Protein AF-A0AA95KY08-F1 (afdb_monomer)

Structure (mmCIF, N/CA/C/O backbone):
data_AF-A0AA95KY08-F1
#
_entry.id   AF-A0AA95KY08-F1
#
loop_
_atom_site.group_PDB
_atom_site.id
_atom_site.type_symbol
_atom_site.label_atom_id
_atom_site.label_alt_id
_atom_site.label_comp_id
_atom_site.label_asym_id
_atom_site.label_entity_id
_atom_site.label_seq_id
_atom_site.pdbx_PDB_ins_code
_atom_site.Cartn_x
_atom_site.Cartn_y
_atom_site.Cartn_z
_atom_site.occupancy
_atom_site.B_iso_or_equiv
_atom_site.auth_seq_id
_atom_site.auth_comp_id
_atom_site.auth_asym_id
_atom_site.auth_atom_id
_atom_site.pdbx_PDB_model_num
ATOM 1 N N . MET A 1 1 ? -13.336 -11.722 17.763 1.00 61.75 1 MET A N 1
ATOM 2 C CA . MET A 1 1 ? -12.622 -12.052 16.504 1.00 61.75 1 MET A CA 1
ATOM 3 C C . MET A 1 1 ? -13.158 -11.300 15.278 1.00 61.75 1 MET A C 1
ATOM 5 O O . MET A 1 1 ? -12.366 -10.679 14.581 1.00 61.75 1 MET A O 1
ATOM 9 N N . VAL A 1 2 ? -14.479 -11.270 15.047 1.00 67.62 2 VAL A N 1
ATOM 10 C CA . VAL A 1 2 ? -15.114 -10.658 13.852 1.00 67.62 2 VAL A CA 1
ATOM 11 C C . VAL A 1 2 ? -14.765 -9.172 13.642 1.00 67.62 2 VAL A C 1
ATOM 13 O O . VAL A 1 2 ? -14.398 -8.775 12.541 1.00 67.62 2 VAL A O 1
ATOM 16 N N . LYS A 1 3 ? -14.785 -8.346 14.701 1.00 69.81 3 LYS A N 1
ATOM 17 C CA . LYS A 1 3 ? -14.447 -6.910 14.598 1.00 69.81 3 LYS A CA 1
ATOM 18 C C . LYS A 1 3 ? -12.988 -6.644 14.196 1.00 69.81 3 LYS A C 1
ATOM 20 O O . LYS A 1 3 ? -12.738 -5.705 13.453 1.00 69.81 3 LYS A O 1
ATOM 25 N N . ARG A 1 4 ? -12.039 -7.480 14.644 1.00 73.94 4 ARG A N 1
ATOM 26 C CA . ARG A 1 4 ? -10.619 -7.355 14.263 1.00 73.94 4 ARG A CA 1
ATOM 27 C C . ARG A 1 4 ? -10.421 -7.677 12.784 1.00 73.94 4 ARG A C 1
ATOM 29 O O . ARG A 1 4 ? -9.801 -6.889 12.086 1.00 73.94 4 ARG A O 1
ATOM 36 N N . LYS A 1 5 ? -11.042 -8.759 12.295 1.00 76.19 5 LYS A N 1
ATOM 37 C CA . LYS A 1 5 ? -11.042 -9.095 10.862 1.00 76.19 5 LYS A CA 1
ATOM 38 C C . LYS A 1 5 ? -11.563 -7.927 10.016 1.00 76.19 5 LYS A C 1
ATOM 40 O O . LYS A 1 5 ? -10.905 -7.525 9.070 1.00 76.19 5 LYS A O 1
ATOM 45 N N . ASN A 1 6 ? -12.681 -7.317 10.413 1.00 85.75 6 ASN A N 1
ATOM 46 C CA . ASN A 1 6 ? -13.252 -6.178 9.687 1.00 85.75 6 ASN A CA 1
ATOM 47 C C . ASN A 1 6 ? -12.301 -4.963 9.623 1.00 85.75 6 ASN A C 1
ATOM 49 O O . ASN A 1 6 ? -12.238 -4.276 8.611 1.00 85.75 6 ASN A O 1
ATOM 53 N N . ASN A 1 7 ? -11.538 -4.701 10.686 1.00 88.56 7 ASN A N 1
ATOM 54 C CA . ASN A 1 7 ? -10.583 -3.591 10.706 1.00 88.56 7 ASN A CA 1
ATOM 55 C C . ASN A 1 7 ? -9.353 -3.848 9.823 1.00 88.56 7 ASN A C 1
ATOM 57 O O . ASN A 1 7 ? -8.907 -2.919 9.155 1.00 88.56 7 ASN A O 1
ATOM 61 N N . PHE A 1 8 ? -8.865 -5.095 9.764 1.00 92.50 8 PHE A N 1
ATOM 62 C CA . PHE A 1 8 ? -7.826 -5.488 8.807 1.00 92.50 8 PHE A CA 1
ATOM 63 C C . PHE A 1 8 ? -8.295 -5.249 7.371 1.00 92.50 8 PHE A C 1
ATOM 65 O O . PHE A 1 8 ? -7.648 -4.517 6.636 1.00 92.50 8 PHE A O 1
ATOM 72 N N . TYR A 1 9 ? -9.458 -5.796 6.992 1.00 91.69 9 TYR A N 1
ATOM 73 C CA . TYR A 1 9 ? -9.966 -5.661 5.623 1.00 91.69 9 TYR A CA 1
ATOM 74 C C . TYR A 1 9 ? -10.161 -4.200 5.220 1.00 91.69 9 TYR A C 1
ATOM 76 O O . TYR A 1 9 ? -9.831 -3.828 4.102 1.00 91.69 9 TYR A O 1
ATOM 84 N N . LYS A 1 10 ? -10.646 -3.348 6.128 1.00 91.25 10 LYS A N 1
ATOM 85 C CA . LYS A 1 10 ? -10.771 -1.913 5.846 1.00 91.25 10 LYS A CA 1
ATOM 86 C C . LYS A 1 10 ? -9.427 -1.264 5.539 1.00 91.25 10 LYS A C 1
ATOM 88 O O . LYS A 1 10 ? -9.330 -0.571 4.535 1.00 91.25 10 LYS A O 1
ATOM 93 N N . GLY A 1 11 ? -8.424 -1.478 6.392 1.00 93.75 11 GLY A N 1
ATOM 94 C CA . GLY A 1 11 ? -7.081 -0.946 6.164 1.00 93.75 11 GLY A CA 1
ATOM 95 C C . GLY A 1 11 ? -6.482 -1.471 4.860 1.00 93.75 11 GLY A C 1
ATOM 96 O O . GLY A 1 11 ? -6.000 -0.685 4.052 1.00 93.75 11 GLY A O 1
ATOM 97 N N . PHE A 1 12 ? -6.637 -2.775 4.617 1.00 95.94 12 PHE A N 1
ATOM 98 C CA . PHE A 1 12 ? -6.191 -3.446 3.401 1.00 95.94 12 PHE A CA 1
ATOM 99 C C . PHE A 1 12 ? -6.778 -2.806 2.143 1.00 95.94 12 PHE A C 1
ATOM 101 O O . PHE A 1 12 ? -6.038 -2.376 1.266 1.00 95.94 12 PHE A O 1
ATOM 108 N N . PHE A 1 13 ? -8.106 -2.685 2.067 1.00 95.38 13 PHE A N 1
ATOM 109 C CA . PHE A 1 13 ? -8.763 -2.142 0.879 1.00 95.38 13 PHE A CA 1
ATOM 110 C C . PHE A 1 13 ? -8.458 -0.662 0.659 1.00 95.38 13 PHE A C 1
ATOM 112 O O . PHE A 1 13 ? -8.310 -0.244 -0.484 1.00 95.38 13 PHE A O 1
ATOM 119 N N . ILE A 1 14 ? -8.358 0.132 1.727 1.00 94.62 14 ILE A N 1
ATOM 120 C CA . ILE A 1 14 ? -8.027 1.556 1.600 1.00 94.62 14 ILE A CA 1
ATOM 121 C C . ILE A 1 14 ? -6.630 1.722 1.013 1.00 94.62 14 ILE A C 1
ATOM 123 O O . ILE A 1 14 ? -6.473 2.464 0.051 1.00 94.62 14 ILE A O 1
ATOM 127 N N . TYR A 1 15 ? -5.642 1.011 1.553 1.00 96.19 15 TYR A N 1
ATOM 128 C CA . TYR A 1 15 ? -4.267 1.116 1.074 1.00 96.19 15 TYR A CA 1
ATOM 129 C C . TYR A 1 15 ? -4.118 0.562 -0.341 1.00 96.19 15 TYR A C 1
ATOM 131 O O . TYR A 1 15 ? -3.488 1.212 -1.163 1.00 96.19 15 TYR A O 1
ATOM 139 N N . LEU A 1 16 ? -4.776 -0.560 -0.662 1.00 94.50 16 LEU A N 1
ATOM 140 C CA . LEU A 1 16 ? -4.784 -1.114 -2.018 1.00 94.50 16 LEU A CA 1
ATOM 141 C C . LEU A 1 16 ? -5.270 -0.086 -3.046 1.00 94.50 16 LEU A C 1
ATOM 143 O O . LEU A 1 16 ? -4.621 0.151 -4.059 1.00 94.50 16 LEU A O 1
ATOM 147 N N . VAL A 1 17 ? -6.430 0.526 -2.784 1.00 94.38 17 VAL A N 1
ATOM 148 C CA . VAL A 1 17 ? -7.043 1.476 -3.719 1.00 94.38 17 VAL A CA 1
ATOM 149 C C . VAL A 1 17 ?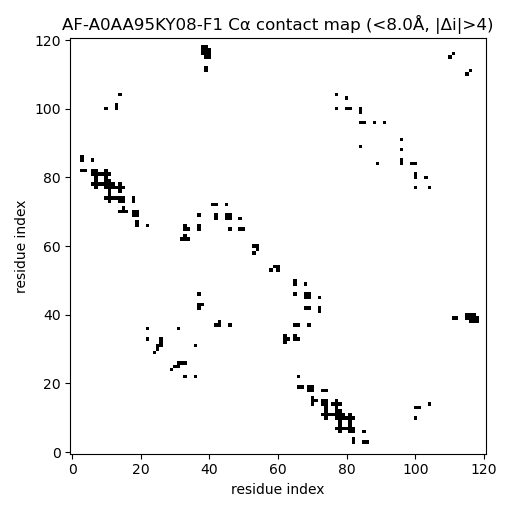 -6.208 2.748 -3.822 1.00 94.38 17 VAL A C 1
ATOM 151 O O . VAL A 1 17 ? -5.978 3.228 -4.928 1.00 94.38 17 VAL A O 1
ATOM 154 N N . LEU A 1 18 ? -5.738 3.289 -2.694 1.00 94.50 18 LEU A N 1
ATOM 155 C CA . LEU A 1 18 ? -4.931 4.508 -2.696 1.00 94.50 18 LEU A CA 1
ATOM 156 C C . LEU A 1 18 ? -3.576 4.303 -3.379 1.00 94.50 18 LEU A C 1
ATOM 158 O O . LEU A 1 18 ? -3.198 5.150 -4.181 1.00 94.50 18 LEU A O 1
ATOM 162 N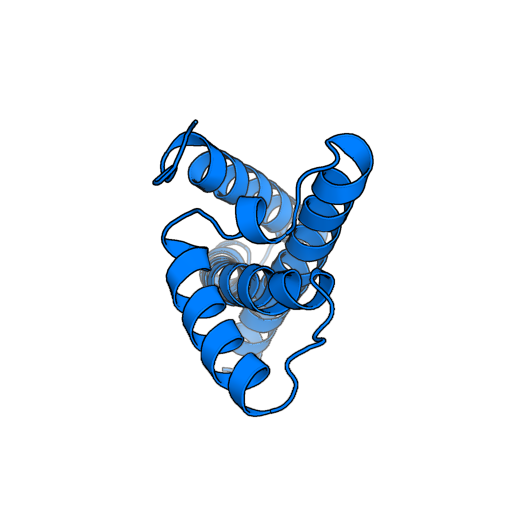 N . SER A 1 19 ? -2.897 3.181 -3.129 1.00 92.25 19 SER A N 1
ATOM 163 C CA . SER A 1 19 ? -1.620 2.845 -3.770 1.00 92.25 19 SER A CA 1
ATOM 164 C C . SER A 1 19 ? -1.773 2.694 -5.283 1.00 92.25 19 SER A C 1
ATOM 166 O O . SER A 1 19 ? -1.043 3.329 -6.044 1.00 92.25 19 SER A O 1
ATOM 168 N N . ILE A 1 20 ? -2.782 1.947 -5.752 1.00 90.81 20 ILE A N 1
ATOM 169 C CA . ILE A 1 20 ? -3.037 1.800 -7.194 1.00 90.81 20 ILE A CA 1
ATOM 170 C C . ILE A 1 20 ? -3.324 3.164 -7.832 1.00 90.81 20 ILE A C 1
ATOM 172 O O . ILE A 1 20 ? -2.759 3.486 -8.875 1.00 90.81 20 ILE A O 1
ATOM 176 N N . LEU A 1 21 ? -4.177 3.987 -7.213 1.00 91.94 21 LEU A N 1
ATOM 177 C CA . LEU A 1 21 ? -4.510 5.312 -7.744 1.00 91.94 21 LEU A CA 1
ATOM 178 C C . LEU A 1 21 ? -3.301 6.253 -7.763 1.00 91.94 21 LEU A C 1
ATOM 180 O O . LEU A 1 21 ? -3.111 6.965 -8.747 1.00 91.94 21 LEU A O 1
ATOM 184 N N . LEU A 1 22 ? -2.489 6.257 -6.704 1.00 90.19 22 LEU A N 1
ATOM 185 C CA . LEU A 1 22 ? -1.297 7.096 -6.604 1.00 90.19 22 LEU A CA 1
ATOM 186 C C . LEU A 1 22 ? -0.253 6.702 -7.652 1.00 90.19 22 LEU A C 1
ATOM 188 O O . LEU A 1 22 ? 0.260 7.565 -8.363 1.00 90.19 22 LEU A O 1
ATOM 192 N N . ASN A 1 23 ? 0.008 5.405 -7.806 1.00 87.56 23 ASN A N 1
ATOM 193 C CA . ASN A 1 23 ? 0.966 4.915 -8.789 1.00 87.56 23 ASN A CA 1
ATOM 194 C C . ASN A 1 23 ? 0.485 5.150 -10.228 1.00 87.56 23 ASN A C 1
ATOM 196 O O . ASN A 1 23 ? 1.263 5.615 -11.060 1.00 87.56 23 ASN A O 1
ATOM 200 N N . LEU A 1 24 ? -0.808 4.952 -10.519 1.00 88.75 24 LEU A N 1
ATOM 201 C CA . LEU A 1 24 ? -1.392 5.337 -11.812 1.00 88.75 24 LEU A CA 1
ATOM 202 C C . LEU A 1 24 ? -1.247 6.840 -12.077 1.00 88.75 24 LEU A C 1
ATOM 204 O O . LEU A 1 24 ? -0.919 7.246 -13.193 1.00 88.75 24 LEU A O 1
ATOM 208 N N . LEU A 1 25 ? -1.460 7.671 -11.053 1.00 89.25 25 LEU A N 1
ATOM 209 C CA . LEU A 1 25 ? -1.282 9.115 -11.156 1.00 89.25 25 LEU A CA 1
ATOM 210 C C . LEU A 1 25 ? 0.179 9.475 -11.458 1.00 89.25 25 LEU A C 1
ATOM 212 O O . LEU A 1 25 ? 0.419 10.330 -12.308 1.00 89.25 25 LEU A O 1
ATOM 216 N N . PHE A 1 26 ? 1.156 8.819 -10.825 1.00 84.62 26 PHE A N 1
ATOM 217 C CA . PHE A 1 26 ? 2.575 9.027 -11.124 1.00 84.62 26 PHE A CA 1
ATOM 218 C C . PHE A 1 26 ? 2.960 8.564 -12.527 1.00 84.62 26 PHE A C 1
ATOM 220 O O . PHE A 1 26 ? 3.672 9.294 -13.218 1.00 84.62 26 PHE A O 1
ATOM 227 N N . MET A 1 27 ? 2.461 7.417 -12.989 1.00 85.50 27 MET A N 1
ATOM 228 C CA . MET A 1 27 ? 2.666 6.986 -14.375 1.00 85.50 27 MET A CA 1
ATOM 229 C C . MET A 1 27 ? 2.105 8.015 -15.363 1.00 85.50 27 MET A C 1
ATOM 231 O O . MET A 1 27 ? 2.766 8.356 -16.341 1.00 85.50 27 MET A O 1
ATOM 235 N N . PHE A 1 28 ? 0.918 8.564 -15.089 1.00 87.19 28 PHE A N 1
ATOM 236 C CA . PHE A 1 28 ? 0.270 9.533 -15.971 1.00 87.19 28 PHE A CA 1
ATOM 237 C C . PHE A 1 28 ? 0.941 10.916 -15.951 1.00 87.19 28 PHE A C 1
ATOM 239 O O . PHE A 1 28 ? 1.256 11.467 -17.005 1.00 87.19 28 PHE A O 1
ATOM 246 N N . LEU A 1 29 ? 1.174 11.485 -14.764 1.00 86.88 29 LEU A N 1
ATOM 247 C CA . LEU A 1 29 ? 1.698 12.847 -14.611 1.00 86.88 29 LEU A CA 1
ATOM 248 C C . LEU A 1 29 ? 3.207 12.934 -14.841 1.00 86.88 29 LEU A C 1
ATOM 250 O O . LEU A 1 29 ? 3.680 13.907 -15.424 1.00 86.88 29 LEU A O 1
ATOM 254 N N . LEU A 1 30 ? 3.964 11.940 -14.370 1.00 81.19 30 LEU A N 1
ATOM 255 C CA . LEU A 1 30 ? 5.429 11.957 -14.403 1.00 81.19 30 LEU A CA 1
ATOM 256 C C . LEU A 1 30 ? 6.004 11.102 -15.535 1.00 81.19 30 LEU A C 1
ATOM 258 O O . LEU A 1 30 ? 7.223 11.045 -15.675 1.00 81.19 30 LEU A O 1
ATOM 262 N N . LYS A 1 31 ? 5.153 10.435 -16.331 1.00 80.19 31 LYS A N 1
ATOM 263 C CA . LYS A 1 31 ? 5.557 9.496 -17.394 1.00 80.19 31 LYS A CA 1
ATOM 264 C C . LYS A 1 31 ? 6.552 8.433 -16.906 1.00 80.19 31 LYS A C 1
ATOM 266 O O . LYS A 1 31 ? 7.382 7.959 -17.679 1.00 80.19 31 LYS A O 1
ATOM 271 N N . LYS A 1 32 ? 6.488 8.075 -15.619 1.00 75.50 32 LYS A N 1
ATOM 272 C CA . LYS A 1 32 ? 7.322 7.018 -15.040 1.00 75.50 32 LYS A CA 1
ATOM 273 C C . LYS A 1 32 ? 6.834 5.654 -15.526 1.00 75.50 32 LYS A C 1
ATOM 275 O O . LYS A 1 32 ? 5.630 5.407 -15.562 1.00 75.50 32 LYS A O 1
ATOM 280 N N . GLN A 1 33 ? 7.770 4.773 -15.866 1.00 79.06 33 GLN A N 1
ATOM 281 C CA . GLN A 1 33 ? 7.478 3.358 -16.096 1.00 79.06 33 GLN A CA 1
ATOM 282 C C . GLN A 1 33 ? 7.152 2.669 -14.765 1.00 79.06 33 GLN A C 1
ATOM 284 O O . GLN A 1 33 ? 7.674 3.064 -13.720 1.00 79.06 33 GLN A O 1
ATOM 289 N N . ALA A 1 34 ? 6.299 1.642 -14.800 1.00 74.00 34 ALA A N 1
ATOM 290 C CA . ALA A 1 34 ? 5.879 0.920 -13.597 1.00 74.00 34 ALA A CA 1
ATOM 291 C C . ALA A 1 34 ? 7.057 0.232 -12.883 1.00 74.00 34 ALA A C 1
ATOM 293 O O . ALA A 1 34 ? 7.090 0.174 -11.659 1.00 74.00 34 ALA A O 1
ATOM 294 N N . GLU A 1 35 ? 8.072 -0.195 -13.635 1.00 69.75 35 GLU A N 1
ATOM 295 C CA . GLU A 1 35 ? 9.312 -0.769 -13.099 1.00 69.75 35 GLU A CA 1
ATOM 296 C C . GLU A 1 35 ? 10.068 0.204 -12.183 1.00 69.75 35 GLU A C 1
ATOM 298 O O . GLU A 1 35 ? 10.583 -0.192 -11.141 1.00 69.75 35 GLU A O 1
ATOM 303 N N . HIS A 1 36 ? 10.076 1.498 -12.518 1.00 73.81 36 HIS A N 1
ATOM 304 C CA . HIS A 1 36 ? 10.684 2.533 -11.676 1.00 73.81 36 HIS A CA 1
ATOM 305 C C . HIS A 1 36 ? 9.868 2.850 -10.425 1.00 73.81 36 HIS A C 1
ATOM 307 O O . HIS A 1 36 ? 10.383 3.480 -9.511 1.00 73.81 36 HIS A O 1
ATOM 313 N N . LEU A 1 37 ? 8.585 2.490 -10.398 1.00 74.94 37 LEU A N 1
ATOM 314 C CA . LEU A 1 37 ? 7.759 2.601 -9.196 1.00 74.94 37 LEU A CA 1
ATOM 315 C C . LEU A 1 37 ? 7.953 1.383 -8.287 1.00 74.94 37 LEU A C 1
ATOM 317 O O . LEU A 1 37 ? 7.779 1.488 -7.084 1.00 74.94 37 LEU A O 1
ATOM 321 N N . ALA A 1 38 ? 8.372 0.248 -8.849 1.00 71.69 38 ALA A N 1
ATOM 322 C CA . ALA A 1 38 ? 8.691 -0.968 -8.111 1.00 71.69 38 ALA A CA 1
ATOM 323 C C . ALA A 1 38 ? 10.154 -1.038 -7.629 1.00 71.69 38 ALA A C 1
ATOM 325 O O . ALA A 1 38 ? 10.582 -2.088 -7.149 1.00 71.69 38 ALA A O 1
ATOM 326 N N . SER A 1 39 ? 10.946 0.025 -7.807 1.00 67.06 39 SER A N 1
ATOM 327 C CA . SER A 1 39 ? 12.400 -0.008 -7.592 1.00 67.06 39 SER A CA 1
ATOM 328 C C . SER A 1 39 ? 12.821 -0.094 -6.125 1.00 67.06 39 SER A C 1
ATOM 330 O O . SER A 1 39 ? 13.970 -0.439 -5.839 1.00 67.06 39 SER A O 1
ATOM 332 N N . ASP A 1 40 ? 11.919 0.224 -5.203 1.00 72.44 40 ASP A N 1
ATOM 333 C CA . ASP A 1 40 ? 12.213 0.284 -3.774 1.00 72.44 40 ASP A CA 1
ATOM 334 C C . ASP A 1 40 ? 12.115 -1.116 -3.149 1.00 72.44 40 ASP A C 1
ATOM 336 O O . ASP A 1 40 ? 11.330 -1.955 -3.591 1.00 72.44 40 ASP A O 1
ATOM 340 N N . LEU A 1 41 ? 12.933 -1.411 -2.125 1.00 66.75 41 LEU A N 1
ATOM 341 C CA . LEU A 1 41 ? 13.113 -2.776 -1.579 1.00 66.75 41 LEU A CA 1
ATOM 342 C C . LEU A 1 41 ? 11.802 -3.501 -1.263 1.00 66.75 41 LEU A C 1
ATOM 344 O O . LEU A 1 41 ? 11.704 -4.715 -1.466 1.00 66.75 41 LEU A O 1
ATOM 348 N N . LEU A 1 42 ? 10.832 -2.760 -0.719 1.00 77.00 42 LEU A N 1
ATOM 349 C CA . LEU A 1 42 ? 9.553 -3.304 -0.276 1.00 77.00 42 LEU A CA 1
ATOM 350 C C . LEU A 1 42 ? 8.750 -3.877 -1.442 1.00 77.00 42 LEU A C 1
ATOM 352 O O . LEU A 1 42 ? 8.138 -4.933 -1.294 1.00 77.00 42 LEU A O 1
ATOM 356 N N . HIS A 1 43 ? 8.802 -3.231 -2.604 1.00 81.12 43 HIS A N 1
ATOM 357 C CA . HIS A 1 43 ? 8.074 -3.655 -3.794 1.00 81.12 43 HIS A CA 1
ATOM 358 C C . HIS A 1 43 ? 8.932 -4.461 -4.758 1.00 81.12 43 HIS A C 1
ATOM 360 O O . HIS A 1 43 ? 8.398 -5.321 -5.456 1.00 81.12 43 HIS A O 1
ATOM 366 N N . LEU A 1 44 ? 10.248 -4.250 -4.767 1.00 74.50 44 LEU A N 1
ATOM 367 C CA . LEU A 1 44 ? 11.183 -4.877 -5.695 1.00 74.50 44 LEU A CA 1
ATOM 368 C C . LEU A 1 44 ? 11.162 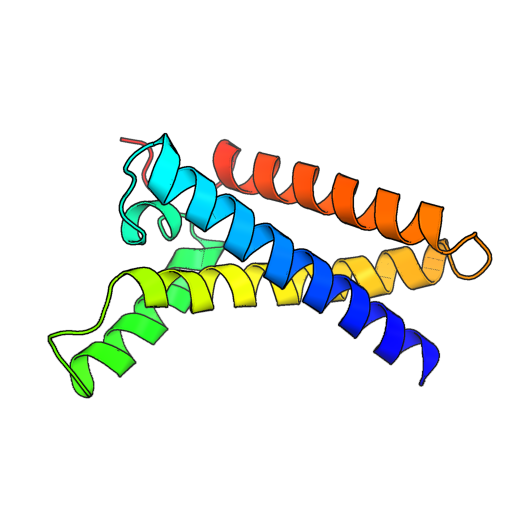-6.399 -5.583 1.00 74.50 44 LEU A C 1
ATOM 370 O O . LEU A 1 44 ? 11.100 -7.097 -6.594 1.00 74.50 44 LEU A O 1
ATOM 374 N N . ILE A 1 45 ? 11.193 -6.939 -4.362 1.00 79.44 45 ILE A N 1
ATOM 375 C CA . ILE A 1 45 ? 11.200 -8.394 -4.157 1.00 79.44 45 ILE A CA 1
ATOM 376 C C . ILE A 1 45 ? 9.866 -9.014 -4.617 1.00 79.44 45 ILE A C 1
ATOM 378 O O . ILE A 1 45 ? 9.898 -9.910 -5.462 1.00 79.44 45 ILE A O 1
ATOM 382 N N . PRO A 1 46 ? 8.687 -8.545 -4.157 1.00 81.44 46 PRO A N 1
ATOM 383 C CA . PRO A 1 46 ? 7.409 -9.042 -4.670 1.00 81.44 46 PRO A CA 1
ATOM 384 C C . PRO A 1 46 ? 7.260 -8.893 -6.188 1.00 81.44 46 PRO A C 1
ATOM 386 O O . PRO A 1 46 ? 6.779 -9.811 -6.851 1.00 81.44 46 PRO A O 1
ATOM 389 N N . THR A 1 47 ? 7.694 -7.760 -6.744 1.00 83.31 47 THR A N 1
ATOM 390 C CA . THR A 1 47 ? 7.562 -7.451 -8.174 1.00 83.31 47 THR A CA 1
ATOM 391 C C . THR A 1 47 ? 8.487 -8.314 -9.021 1.00 83.31 47 THR A C 1
ATOM 393 O O . THR A 1 47 ? 8.041 -8.861 -10.022 1.00 83.31 47 THR A O 1
ATOM 396 N N . SER A 1 48 ? 9.741 -8.511 -8.613 1.00 80.06 48 SER A N 1
ATOM 397 C CA . SER A 1 48 ? 10.690 -9.367 -9.339 1.00 80.06 48 SER A CA 1
ATOM 398 C C . SER A 1 48 ? 10.254 -10.833 -9.362 1.00 80.06 48 SER A C 1
ATOM 400 O O . SER A 1 48 ? 10.310 -11.468 -10.413 1.00 80.06 48 SER A O 1
ATOM 402 N N . ILE A 1 49 ? 9.748 -11.361 -8.240 1.00 83.56 49 ILE A N 1
ATOM 403 C CA . ILE A 1 49 ? 9.190 -12.722 -8.185 1.00 83.56 49 ILE A CA 1
ATOM 404 C C . ILE A 1 49 ? 7.970 -12.832 -9.104 1.00 83.56 49 ILE A C 1
ATOM 406 O O . ILE A 1 49 ? 7.852 -13.796 -9.861 1.00 83.56 49 ILE A O 1
ATOM 410 N N . PHE A 1 50 ? 7.070 -11.845 -9.058 1.00 84.00 50 PHE A N 1
ATOM 411 C CA . PHE A 1 50 ? 5.901 -11.808 -9.931 1.00 84.00 50 PHE A CA 1
ATOM 412 C C . PHE A 1 50 ? 6.305 -11.757 -11.409 1.00 84.00 50 PHE A C 1
ATOM 414 O O . PHE A 1 50 ? 5.770 -12.527 -12.203 1.00 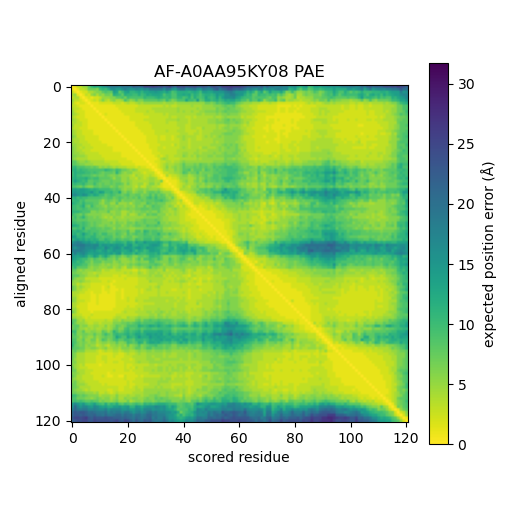84.00 50 PHE A O 1
ATOM 421 N N . ASN A 1 51 ? 7.297 -10.933 -11.758 1.00 80.94 51 ASN A N 1
ATOM 422 C CA . ASN A 1 51 ? 7.804 -10.819 -13.120 1.00 80.94 51 ASN A CA 1
ATOM 423 C C . ASN A 1 51 ? 8.346 -12.152 -13.639 1.00 80.94 51 ASN A C 1
ATOM 425 O O . ASN A 1 51 ? 7.927 -12.621 -14.689 1.00 80.94 51 ASN A O 1
ATOM 429 N N . ALA A 1 52 ? 9.212 -12.813 -12.865 1.00 81.94 52 ALA A N 1
ATOM 430 C CA . ALA A 1 52 ? 9.819 -14.080 -13.267 1.00 81.94 52 ALA A CA 1
ATOM 431 C C . ALA A 1 52 ? 8.773 -15.180 -13.527 1.00 81.94 52 ALA A C 1
ATOM 433 O O . ALA A 1 52 ? 8.917 -15.979 -14.452 1.00 81.94 52 ALA A O 1
ATOM 434 N N . ILE A 1 53 ? 7.698 -15.219 -12.729 1.00 83.56 53 ILE A N 1
ATOM 435 C CA . ILE A 1 53 ? 6.582 -16.154 -12.939 1.00 83.56 53 ILE A CA 1
ATOM 436 C C . ILE A 1 53 ? 5.834 -15.814 -14.229 1.00 83.56 53 ILE A C 1
ATOM 438 O O . ILE A 1 53 ? 5.465 -16.701 -14.993 1.00 83.56 53 ILE A O 1
ATOM 442 N N . VAL A 1 54 ? 5.586 -14.530 -14.457 1.00 79.31 54 VAL A N 1
ATOM 443 C CA . VAL A 1 54 ? 4.798 -14.042 -15.582 1.00 79.31 54 VAL A CA 1
ATOM 444 C C . VAL A 1 54 ? 5.539 -14.191 -16.908 1.00 79.31 54 VAL A C 1
ATOM 446 O O . VAL A 1 54 ? 4.944 -14.685 -17.862 1.00 79.31 54 VAL A O 1
ATOM 449 N N . GLU A 1 55 ? 6.820 -13.831 -16.973 1.00 79.44 55 GLU A N 1
ATOM 450 C CA . GLU A 1 55 ? 7.659 -13.991 -18.168 1.00 79.44 55 GLU A CA 1
ATOM 451 C C . GLU A 1 55 ? 7.737 -15.457 -18.610 1.00 79.44 55 GLU A C 1
ATOM 453 O O . GLU A 1 55 ? 7.717 -15.747 -19.806 1.00 79.44 55 GLU A O 1
ATOM 458 N N . ALA A 1 56 ? 7.738 -16.395 -17.655 1.00 81.88 56 ALA A N 1
ATOM 459 C CA . ALA A 1 56 ? 7.691 -17.827 -17.943 1.00 81.88 56 ALA A CA 1
ATOM 460 C C . ALA A 1 56 ? 6.367 -18.277 -18.595 1.00 81.88 56 ALA A C 1
ATOM 462 O O . ALA A 1 56 ? 6.321 -19.334 -19.224 1.00 81.88 56 ALA A O 1
ATOM 463 N N . I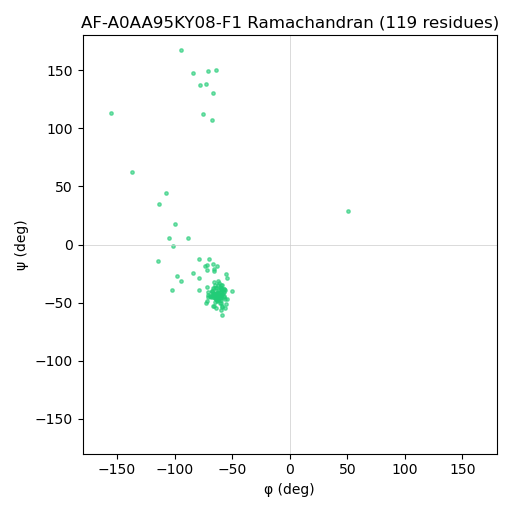LE A 1 57 ? 5.292 -17.495 -18.445 1.00 81.75 57 ILE A N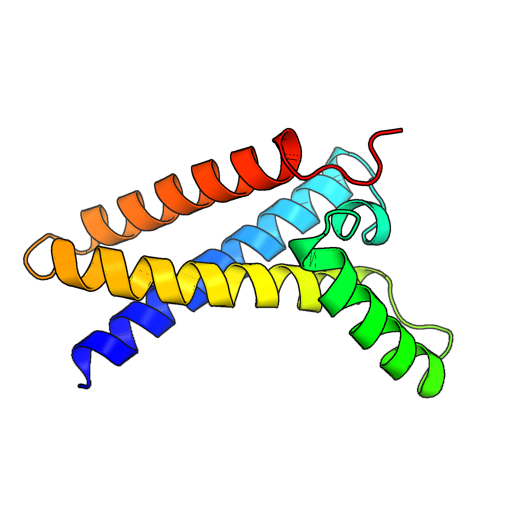 1
ATOM 464 C CA . ILE A 1 57 ? 3.951 -17.799 -18.961 1.00 81.75 57 ILE A CA 1
ATOM 465 C C . ILE A 1 57 ? 3.647 -16.995 -20.238 1.00 81.75 57 ILE A C 1
ATOM 467 O O . ILE A 1 57 ? 3.029 -17.530 -21.157 1.00 81.75 57 ILE A O 1
ATOM 471 N N . SER A 1 58 ? 4.054 -15.723 -20.313 1.00 75.94 58 SER A N 1
ATOM 472 C CA . SER A 1 58 ? 3.806 -14.837 -21.457 1.00 75.94 58 SER A CA 1
ATOM 473 C C . SER A 1 58 ? 4.853 -13.711 -21.556 1.00 75.94 58 SER A C 1
ATOM 475 O O . SER A 1 58 ? 4.831 -12.793 -20.737 1.00 75.94 58 SER A O 1
ATOM 477 N N . PRO A 1 59 ? 5.710 -13.699 -22.597 1.00 69.75 59 PRO A N 1
ATOM 478 C CA . PRO A 1 59 ? 6.757 -12.683 -22.776 1.00 69.75 59 PRO A CA 1
ATOM 479 C C . PRO A 1 59 ? 6.257 -11.274 -23.143 1.00 69.75 59 PRO A C 1
ATOM 481 O O . PRO A 1 59 ? 7.036 -10.331 -23.128 1.00 69.75 59 PRO A O 1
ATOM 484 N N . MET A 1 60 ? 4.983 -11.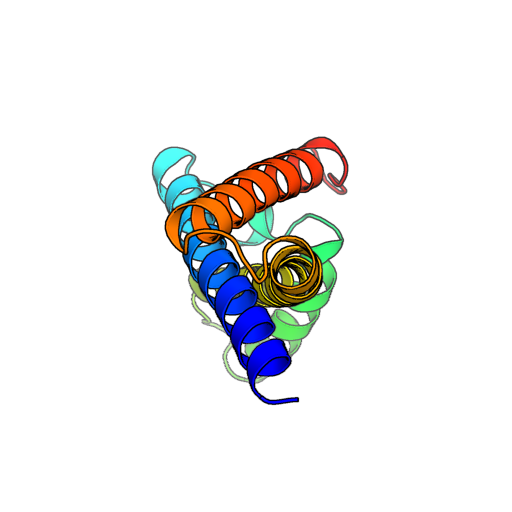112 -23.524 1.00 70.12 60 MET A N 1
ATOM 485 C CA . MET A 1 60 ? 4.389 -9.816 -23.912 1.00 70.12 60 MET A CA 1
ATOM 486 C C . MET A 1 60 ? 3.430 -9.297 -22.836 1.00 70.12 60 MET A C 1
ATOM 488 O O . MET A 1 60 ? 2.295 -8.910 -23.126 1.00 70.12 60 MET A O 1
ATOM 492 N N . PHE A 1 61 ? 3.837 -9.374 -21.572 1.00 69.88 61 PHE A N 1
ATOM 493 C CA . PHE A 1 61 ? 2.962 -9.000 -20.472 1.00 69.88 61 PHE A CA 1
ATOM 494 C C . PHE A 1 61 ? 2.869 -7.472 -20.301 1.00 69.88 61 PHE A C 1
ATOM 496 O O . PHE A 1 61 ? 3.887 -6.795 -20.391 1.00 69.88 61 PHE A O 1
ATOM 503 N N . PRO A 1 62 ? 1.673 -6.903 -20.056 1.00 76.75 62 PRO A N 1
ATOM 504 C CA . PRO A 1 62 ? 1.517 -5.459 -19.875 1.00 76.75 62 PRO A CA 1
ATOM 505 C C . PRO A 1 62 ? 2.195 -4.915 -18.605 1.00 76.75 62 PRO A C 1
ATOM 507 O O . PRO A 1 62 ? 1.870 -5.360 -17.503 1.00 76.75 62 PRO A O 1
ATOM 510 N N . ASP A 1 63 ? 2.989 -3.847 -18.739 1.00 68.38 63 ASP A N 1
ATOM 511 C CA . ASP A 1 63 ? 3.686 -3.170 -17.625 1.00 68.38 63 ASP A CA 1
ATOM 512 C C . ASP A 1 63 ? 2.760 -2.736 -16.479 1.00 68.38 63 ASP A C 1
ATOM 514 O O . ASP A 1 63 ? 3.147 -2.677 -15.314 1.00 68.38 63 ASP A O 1
ATOM 518 N N . ILE A 1 64 ? 1.495 -2.438 -16.778 1.00 71.19 64 ILE A N 1
ATOM 519 C CA . ILE A 1 64 ? 0.526 -1.992 -15.769 1.00 71.19 64 ILE A CA 1
ATOM 520 C C . ILE A 1 64 ? 0.259 -3.054 -14.693 1.00 71.19 64 ILE A C 1
ATOM 522 O O . ILE A 1 64 ? -0.228 -2.739 -13.609 1.00 71.19 64 ILE A O 1
ATOM 526 N N . LEU A 1 65 ? 0.585 -4.317 -14.971 1.00 77.94 65 LEU A N 1
ATOM 527 C CA . LEU A 1 65 ? 0.406 -5.416 -14.031 1.00 77.94 65 LEU A CA 1
ATOM 528 C C . LEU A 1 65 ? 1.516 -5.468 -12.971 1.00 77.94 65 LEU A C 1
ATOM 530 O O . LEU A 1 65 ? 1.302 -6.096 -11.937 1.00 77.94 65 LEU A O 1
ATOM 534 N N . PHE A 1 66 ? 2.615 -4.719 -13.135 1.00 75.69 66 PHE A N 1
ATOM 535 C CA . PHE A 1 66 ? 3.590 -4.465 -12.064 1.00 75.69 66 PHE A CA 1
ATOM 536 C C . PHE A 1 66 ? 3.014 -3.619 -10.919 1.00 75.69 66 PHE A C 1
ATOM 538 O O . PHE A 1 66 ? 3.537 -3.645 -9.809 1.00 75.69 66 PHE A O 1
ATOM 545 N N . LEU A 1 67 ? 1.882 -2.939 -11.131 1.00 81.75 67 LEU A N 1
ATOM 546 C CA . LEU A 1 67 ? 1.176 -2.225 -10.062 1.00 81.75 67 LEU A CA 1
ATOM 547 C C . LEU A 1 67 ? 0.484 -3.163 -9.067 1.00 81.75 67 LEU A C 1
ATOM 549 O O . LEU A 1 67 ? 0.204 -2.765 -7.937 1.00 81.75 67 LEU A O 1
ATOM 553 N N . LEU A 1 68 ? 0.193 -4.404 -9.468 1.00 84.12 68 LEU A N 1
ATOM 554 C CA . LEU A 1 68 ? -0.448 -5.386 -8.596 1.00 84.12 68 LEU A CA 1
ATOM 555 C C . LEU A 1 68 ? 0.442 -5.789 -7.411 1.00 84.12 68 LEU A C 1
ATOM 557 O O . LEU A 1 68 ? -0.035 -5.683 -6.281 1.00 84.12 68 LEU A O 1
ATOM 561 N N . PRO A 1 69 ? 1.701 -6.231 -7.600 1.00 85.50 69 PRO A N 1
ATOM 562 C CA . PRO A 1 69 ? 2.576 -6.560 -6.477 1.00 85.50 69 PRO A CA 1
ATOM 563 C C . PRO A 1 69 ? 2.875 -5.350 -5.577 1.00 85.50 69 PRO A C 1
ATOM 565 O O . PRO A 1 69 ? 2.912 -5.525 -4.357 1.00 85.50 69 PRO A O 1
ATOM 568 N N . ILE A 1 70 ? 2.996 -4.136 -6.137 1.00 86.94 70 ILE A N 1
ATOM 569 C CA . ILE A 1 70 ? 3.109 -2.887 -5.359 1.00 86.94 70 ILE A CA 1
ATOM 570 C C . ILE A 1 70 ? 1.874 -2.719 -4.463 1.00 86.94 70 ILE A C 1
ATOM 572 O O . ILE A 1 70 ? 1.965 -2.786 -3.236 1.00 86.94 70 ILE A O 1
ATOM 576 N N . GLY A 1 71 ? 0.689 -2.632 -5.077 1.00 88.81 71 GLY A N 1
ATOM 577 C CA . GLY A 1 71 ? -0.562 -2.399 -4.359 1.00 88.81 71 GLY A CA 1
ATOM 578 C C . GLY A 1 71 ? -0.883 -3.483 -3.328 1.00 88.81 71 GLY A C 1
ATOM 579 O O . GLY A 1 71 ? -1.425 -3.177 -2.269 1.00 88.81 71 GLY A O 1
ATOM 580 N N . LEU A 1 72 ? -0.534 -4.748 -3.591 1.00 90.62 72 LEU A N 1
ATOM 581 C CA . LEU A 1 72 ? -0.711 -5.844 -2.632 1.00 90.62 72 LEU A CA 1
ATOM 582 C C . LEU A 1 72 ? 0.200 -5.707 -1.411 1.00 90.62 72 LEU A C 1
ATOM 584 O O . LEU A 1 72 ? -0.244 -5.977 -0.293 1.00 90.62 72 LEU A O 1
ATOM 588 N N . THR A 1 73 ? 1.447 -5.286 -1.611 1.00 90.94 73 THR A N 1
ATOM 589 C CA . THR A 1 73 ? 2.396 -5.056 -0.516 1.00 90.94 73 THR A CA 1
ATOM 590 C C . THR A 1 73 ? 1.881 -3.942 0.396 1.00 90.94 73 THR A C 1
ATOM 592 O O . THR A 1 73 ? 1.740 -4.147 1.607 1.00 90.94 73 THR A O 1
ATOM 595 N N . ASP A 1 74 ? 1.455 -2.822 -0.189 1.00 91.38 74 ASP A N 1
ATOM 596 C CA . ASP A 1 74 ? 0.909 -1.685 0.559 1.00 91.38 74 ASP A CA 1
ATOM 597 C C . ASP A 1 74 ? -0.405 -2.047 1.250 1.00 91.38 74 ASP A C 1
ATOM 599 O O . ASP A 1 74 ? -0.648 -1.661 2.395 1.00 91.38 74 ASP A O 1
ATOM 603 N N . ALA A 1 75 ? -1.250 -2.852 0.602 1.00 93.56 75 ALA A N 1
ATOM 604 C CA . ALA A 1 75 ? -2.490 -3.345 1.184 1.00 93.56 75 ALA A CA 1
ATOM 605 C C . ALA A 1 75 ? -2.244 -4.212 2.424 1.00 93.56 75 ALA A C 1
ATOM 607 O O . ALA A 1 75 ? -2.960 -4.089 3.420 1.00 93.56 75 ALA A O 1
ATOM 608 N N . ILE A 1 76 ? -1.226 -5.077 2.415 1.00 94.12 76 ILE A N 1
ATOM 609 C CA . ILE A 1 76 ? -0.876 -5.891 3.588 1.00 94.12 76 ILE A CA 1
ATOM 610 C C . ILE A 1 76 ? -0.458 -4.983 4.753 1.00 94.12 76 ILE A C 1
ATOM 612 O O . ILE A 1 76 ? -0.975 -5.138 5.865 1.00 94.12 76 ILE A O 1
ATOM 616 N N . ILE A 1 77 ? 0.403 -3.995 4.492 1.00 93.75 77 ILE A N 1
ATOM 617 C CA . ILE A 1 77 ? 0.837 -2.999 5.484 1.00 93.75 77 ILE A CA 1
ATOM 618 C C . ILE A 1 77 ? -0.371 -2.216 6.016 1.00 93.75 77 ILE A C 1
ATOM 620 O O . ILE A 1 77 ? -0.581 -2.124 7.230 1.00 93.75 77 ILE A O 1
ATOM 624 N N . GLY A 1 78 ? -1.234 -1.742 5.120 1.00 94.44 78 GLY A N 1
ATOM 625 C CA . GLY A 1 78 ? -2.486 -1.072 5.447 1.00 94.44 78 GLY A CA 1
ATOM 626 C C . GLY A 1 78 ? -3.419 -1.916 6.301 1.00 94.44 78 GLY A C 1
ATOM 627 O O . GLY A 1 78 ? -4.040 -1.408 7.234 1.00 94.44 78 GLY A O 1
ATOM 628 N N . GLY A 1 79 ? -3.493 -3.221 6.045 1.00 94.56 79 GLY A N 1
ATOM 629 C CA . GLY A 1 79 ? -4.250 -4.162 6.861 1.00 94.56 79 GLY A CA 1
ATOM 630 C C . GLY A 1 79 ? -3.739 -4.226 8.301 1.00 94.56 79 GLY A C 1
ATOM 631 O O . GLY A 1 79 ? -4.536 -4.177 9.246 1.00 94.56 79 GLY A O 1
ATOM 632 N N . PHE A 1 80 ? -2.417 -4.264 8.496 1.00 94.75 80 PHE A N 1
ATOM 633 C CA . PHE A 1 80 ? -1.810 -4.221 9.829 1.00 94.75 80 PHE A CA 1
ATOM 634 C C . PHE A 1 80 ? -2.041 -2.881 10.532 1.00 94.75 80 PHE A C 1
ATOM 636 O O . PHE A 1 80 ? -2.440 -2.866 11.700 1.00 94.75 80 PHE A O 1
ATOM 643 N N . ILE A 1 81 ? -1.901 -1.760 9.823 1.00 93.88 81 ILE A N 1
ATOM 644 C CA . ILE A 1 81 ? -2.227 -0.432 10.361 1.00 93.88 81 ILE A CA 1
ATOM 645 C C . ILE A 1 81 ? -3.712 -0.370 10.745 1.00 93.88 81 ILE A C 1
ATOM 647 O O . ILE A 1 81 ? -4.054 0.052 11.849 1.00 93.88 81 ILE A O 1
ATOM 651 N N . GLY A 1 82 ? -4.601 -0.894 9.901 1.00 92.88 82 GLY A N 1
ATOM 652 C CA . GLY A 1 82 ? -6.031 -1.028 10.172 1.00 92.88 82 GLY A CA 1
ATOM 653 C C . GLY A 1 82 ? -6.334 -1.817 11.444 1.00 92.88 82 GLY A C 1
ATOM 654 O O . GLY A 1 82 ? -7.213 -1.425 12.216 1.00 92.88 82 GLY A O 1
ATOM 655 N N . LEU A 1 83 ? -5.587 -2.888 11.725 1.00 93.12 83 LEU A N 1
ATOM 656 C CA . LEU A 1 83 ? -5.705 -3.630 12.982 1.00 93.12 83 LEU A CA 1
ATOM 657 C C . LEU A 1 83 ? -5.296 -2.794 14.199 1.00 93.12 83 LEU A C 1
ATOM 659 O O . LEU A 1 83 ? -6.030 -2.790 15.192 1.00 93.12 83 LEU A O 1
ATOM 663 N N . ILE A 1 84 ? -4.163 -2.092 14.118 1.00 89.94 84 ILE A N 1
ATOM 664 C CA . ILE A 1 84 ? -3.625 -1.263 15.208 1.00 89.94 84 ILE A CA 1
ATOM 665 C C . ILE A 1 84 ? -4.586 -0.103 15.501 1.00 89.94 84 ILE A C 1
ATOM 667 O O . ILE A 1 84 ? -5.103 0.039 16.614 1.00 89.94 84 ILE A O 1
ATOM 671 N N . VAL A 1 85 ? -4.907 0.674 14.467 1.00 88.44 85 VAL A N 1
ATOM 672 C CA . VAL A 1 85 ? -5.774 1.854 14.535 1.00 88.44 85 VAL A CA 1
ATOM 673 C C . VAL A 1 85 ? -7.194 1.460 14.918 1.00 88.44 85 VAL A C 1
ATOM 675 O O . VAL A 1 85 ? -7.806 2.084 15.781 1.00 88.44 85 VAL A O 1
ATOM 678 N N . GLY A 1 86 ? -7.721 0.381 14.341 1.00 83.44 86 GLY A N 1
ATOM 679 C CA . GLY A 1 86 ? -9.050 -0.123 14.663 1.00 83.44 86 GLY A CA 1
ATOM 680 C C . GLY A 1 86 ? -9.176 -0.655 16.094 1.00 83.44 86 GLY A C 1
ATOM 681 O O . GLY A 1 86 ? -10.284 -0.699 16.632 1.00 83.44 86 GLY A O 1
ATOM 682 N N . GLY A 1 87 ? -8.065 -1.051 16.724 1.00 82.00 87 GLY A N 1
ATOM 683 C CA . GLY A 1 87 ? -7.998 -1.353 18.152 1.00 82.00 87 GLY A CA 1
ATOM 684 C C . GLY A 1 87 ? -8.081 -0.091 19.014 1.00 82.00 87 GLY A C 1
ATOM 685 O O . GLY A 1 87 ? -8.899 -0.034 19.935 1.00 82.00 87 GLY A O 1
ATOM 686 N N . TYR A 1 88 ? -7.282 0.925 18.675 1.00 83.00 88 TYR A N 1
ATOM 687 C CA . TYR A 1 88 ? -7.175 2.188 19.413 1.00 83.00 88 TYR A CA 1
ATOM 688 C C . TYR A 1 88 ? -8.423 3.082 19.272 1.00 83.00 88 TYR A C 1
ATOM 690 O O . TYR A 1 88 ? -8.926 3.636 20.247 1.00 83.00 88 TYR A O 1
ATOM 698 N N . LEU A 1 89 ? -8.993 3.165 18.069 1.00 83.62 89 LEU A N 1
ATOM 699 C CA . LEU A 1 89 ? -10.116 4.044 17.727 1.00 83.62 89 LEU A CA 1
ATOM 700 C C . LEU A 1 89 ? -11.475 3.329 17.724 1.00 83.62 89 LEU A C 1
ATOM 702 O O . LEU A 1 89 ? -12.447 3.852 17.181 1.00 83.62 89 LEU A O 1
ATOM 706 N N . ARG A 1 90 ? -11.589 2.148 18.349 1.00 79.62 90 ARG A N 1
ATOM 707 C CA . ARG A 1 90 ? -12.784 1.280 18.254 1.00 79.62 90 ARG A CA 1
ATOM 708 C C . ARG A 1 90 ? -14.111 1.948 18.656 1.00 79.62 90 ARG A C 1
ATOM 710 O O . ARG A 1 90 ? -15.168 1.486 18.238 1.00 79.62 90 ARG A O 1
ATOM 717 N N . ASN A 1 91 ? -14.047 2.982 19.499 1.00 81.75 91 ASN A N 1
ATOM 718 C CA . ASN A 1 91 ? -15.196 3.718 20.038 1.00 81.75 91 ASN A CA 1
ATOM 719 C C . ASN A 1 91 ? -15.380 5.102 19.384 1.00 81.75 91 ASN A C 1
ATOM 721 O O . ASN A 1 91 ? -16.181 5.903 19.859 1.00 81.75 91 ASN A O 1
ATOM 725 N N . LYS A 1 92 ? -14.593 5.434 18.358 1.00 82.88 92 LYS A N 1
ATOM 726 C CA . LYS A 1 92 ? -14.654 6.728 17.668 1.00 82.88 92 LYS A CA 1
ATOM 727 C C . LYS A 1 92 ? -15.556 6.640 16.437 1.00 82.88 92 LYS A C 1
ATOM 729 O O . LYS A 1 92 ? -15.958 5.556 16.010 1.00 82.88 92 LYS A O 1
ATOM 734 N N . SER A 1 93 ? -15.899 7.797 15.872 1.00 86.12 93 SER A N 1
ATOM 735 C CA . SER A 1 93 ? -16.704 7.854 14.653 1.00 86.12 93 SER A CA 1
ATOM 736 C C . SER A 1 93 ? -15.956 7.216 13.478 1.00 86.12 93 SER A C 1
ATOM 738 O O . SER A 1 93 ? -14.725 7.246 13.404 1.00 86.12 93 SER A O 1
ATOM 740 N N . LYS A 1 94 ? -16.710 6.649 12.529 1.00 82.75 94 LYS A N 1
ATOM 741 C CA . LYS A 1 94 ? -16.133 6.023 11.329 1.00 82.75 94 LYS A CA 1
ATOM 742 C C . LYS A 1 94 ? -15.259 7.005 10.541 1.00 82.75 94 LYS A C 1
ATOM 744 O O . LYS A 1 94 ? -14.200 6.607 10.076 1.00 82.75 94 LYS A O 1
ATOM 749 N N . GLY A 1 95 ? -15.673 8.274 10.451 1.00 86.88 95 GLY A N 1
ATOM 750 C CA . GLY A 1 95 ? -14.917 9.329 9.769 1.00 86.88 95 GLY A CA 1
ATOM 751 C C . GLY A 1 95 ? -13.497 9.482 10.313 1.00 86.88 95 GLY A C 1
ATOM 752 O O . GLY A 1 95 ? -12.554 9.442 9.537 1.00 86.88 95 GLY A O 1
ATOM 753 N N . ILE A 1 96 ? -13.334 9.522 11.641 1.00 88.31 96 ILE A N 1
ATOM 754 C CA . ILE A 1 96 ? -12.013 9.643 12.282 1.00 88.31 96 ILE A CA 1
ATOM 755 C C . ILE A 1 96 ? -11.110 8.454 11.926 1.00 88.31 96 ILE A C 1
ATOM 757 O O . ILE A 1 96 ? -9.922 8.637 11.683 1.00 88.31 96 ILE A O 1
ATOM 761 N N . ILE A 1 97 ? -11.668 7.240 11.865 1.00 88.00 97 ILE A N 1
ATOM 762 C CA . ILE A 1 97 ? -10.908 6.038 11.492 1.00 88.00 97 ILE A CA 1
ATOM 763 C C . ILE A 1 97 ? -10.403 6.156 10.050 1.00 88.00 97 ILE A C 1
ATOM 765 O O . ILE A 1 97 ? -9.228 5.910 9.801 1.00 88.00 97 ILE A O 1
ATOM 769 N N . TYR A 1 98 ? -11.267 6.556 9.113 1.00 89.62 98 TYR A N 1
ATOM 770 C CA . TYR A 1 98 ? -10.879 6.729 7.712 1.00 89.62 98 TYR A CA 1
ATOM 771 C C . TYR A 1 98 ? -9.839 7.836 7.536 1.00 89.62 98 TYR A C 1
ATOM 773 O O . TYR A 1 98 ? -8.842 7.619 6.857 1.00 89.62 98 TYR A O 1
ATOM 781 N N . THR A 1 99 ? -10.018 8.982 8.198 1.00 91.62 99 THR A N 1
ATOM 782 C CA . THR A 1 99 ? -9.030 10.069 8.187 1.00 91.62 99 THR A CA 1
ATOM 783 C C . THR A 1 99 ? -7.674 9.588 8.691 1.00 91.62 99 THR A C 1
ATOM 785 O O . THR A 1 99 ? -6.661 9.863 8.058 1.00 91.62 99 THR A O 1
ATOM 788 N N . PHE A 1 100 ? -7.644 8.827 9.789 1.00 92.50 100 PHE A N 1
ATOM 789 C CA . PHE A 1 100 ? -6.391 8.309 10.329 1.00 92.50 100 PHE A CA 1
ATOM 790 C C . PHE A 1 100 ? -5.700 7.350 9.354 1.00 92.50 100 PHE A C 1
ATOM 792 O O . PHE A 1 100 ? -4.495 7.460 9.170 1.00 92.50 100 PHE A O 1
ATOM 799 N N . LEU A 1 101 ? -6.457 6.463 8.698 1.00 92.44 101 LEU A N 1
ATOM 800 C CA . LEU A 1 101 ? -5.918 5.536 7.696 1.00 92.44 101 LEU A CA 1
ATOM 801 C C . LEU A 1 101 ? -5.355 6.257 6.465 1.00 92.44 101 LEU A C 1
ATOM 803 O O . LEU A 1 101 ? -4.331 5.844 5.933 1.00 92.44 101 LEU A O 1
ATOM 807 N N . ILE A 1 102 ? -5.992 7.345 6.028 1.00 93.44 102 ILE A N 1
ATOM 808 C CA . ILE A 1 102 ? -5.499 8.162 4.910 1.00 93.44 102 ILE A CA 1
ATOM 809 C C . ILE A 1 102 ? -4.217 8.902 5.307 1.00 93.44 102 ILE A C 1
ATOM 811 O O . ILE A 1 102 ? -3.254 8.914 4.547 1.00 93.44 102 ILE A O 1
ATOM 815 N N . ILE A 1 103 ? -4.177 9.494 6.505 1.00 94.50 103 ILE A N 1
ATOM 816 C CA . ILE A 1 103 ? -2.976 10.177 7.006 1.00 94.50 103 ILE A CA 1
ATOM 817 C C . ILE A 1 103 ? -1.822 9.183 7.161 1.00 94.50 103 ILE A C 1
ATOM 819 O O . ILE A 1 103 ? -0.706 9.474 6.741 1.00 94.50 103 ILE A O 1
ATOM 823 N N . SER A 1 104 ? -2.074 7.999 7.726 1.00 94.50 104 SER A N 1
ATOM 824 C CA . SER A 1 104 ? -1.038 6.978 7.869 1.00 94.50 104 SER A CA 1
ATOM 825 C C . SER A 1 104 ? -0.557 6.450 6.520 1.00 94.50 104 SER A C 1
ATOM 827 O O . SER A 1 104 ? 0.616 6.113 6.407 1.00 94.50 104 SER A O 1
ATOM 829 N N . PHE A 1 105 ? -1.427 6.396 5.505 1.00 94.00 105 PHE A N 1
ATOM 830 C CA . PHE A 1 105 ? -1.029 6.055 4.140 1.00 94.00 105 PHE A CA 1
ATOM 831 C C . PHE A 1 105 ? -0.098 7.126 3.570 1.00 94.00 105 PHE A C 1
ATOM 833 O O . PHE A 1 105 ? 0.996 6.805 3.133 1.00 94.00 105 PHE A O 1
ATOM 840 N N . ALA A 1 106 ? -0.472 8.405 3.672 1.00 92.31 106 ALA A N 1
ATOM 841 C CA . ALA A 1 106 ? 0.362 9.503 3.187 1.00 92.31 106 ALA A CA 1
ATOM 842 C C . ALA A 1 106 ? 1.743 9.545 3.866 1.00 92.31 106 ALA A C 1
ATOM 844 O O . ALA A 1 106 ? 2.745 9.815 3.210 1.00 92.31 106 ALA A O 1
ATOM 845 N N . ILE A 1 107 ? 1.806 9.262 5.173 1.00 91.94 107 ILE A N 1
ATOM 846 C CA . ILE A 1 107 ? 3.079 9.149 5.900 1.00 91.94 107 ILE A CA 1
ATOM 847 C C . ILE A 1 107 ? 3.878 7.943 5.403 1.00 91.94 107 ILE A C 1
ATOM 849 O O . ILE A 1 107 ? 5.077 8.075 5.190 1.00 91.94 107 ILE A O 1
ATOM 853 N N . PHE A 1 108 ? 3.234 6.786 5.227 1.00 89.75 108 PHE A N 1
ATOM 854 C CA . PHE A 1 108 ? 3.890 5.579 4.727 1.00 89.75 108 PHE A CA 1
ATOM 855 C C . PHE A 1 108 ? 4.508 5.807 3.342 1.00 89.75 108 PHE A C 1
ATOM 857 O O . PHE A 1 108 ? 5.710 5.631 3.204 1.00 89.75 108 PHE A O 1
ATOM 864 N N . GLU A 1 109 ? 3.732 6.303 2.378 1.00 86.25 109 GLU A N 1
ATOM 865 C CA . GLU A 1 109 ? 4.209 6.627 1.024 1.00 86.25 109 GLU A CA 1
ATOM 866 C C . GLU A 1 109 ? 5.347 7.647 1.041 1.00 86.25 109 GLU A C 1
ATOM 868 O O . GLU A 1 109 ? 6.341 7.514 0.333 1.00 86.25 109 GLU A O 1
ATOM 873 N N . PHE A 1 110 ? 5.235 8.680 1.883 1.00 85.62 110 PHE A N 1
ATOM 874 C CA . PHE A 1 110 ? 6.310 9.654 2.030 1.00 85.62 110 PHE A CA 1
ATOM 875 C C . PHE A 1 110 ? 7.599 9.002 2.537 1.00 85.62 110 PHE A C 1
ATOM 877 O O . PHE A 1 110 ? 8.681 9.337 2.055 1.00 85.62 110 PHE A O 1
ATOM 884 N N . LEU A 1 111 ? 7.491 8.103 3.520 1.00 84.38 111 LEU A N 1
ATOM 885 C CA . LEU A 1 111 ? 8.643 7.399 4.069 1.00 84.38 111 LEU A CA 1
ATOM 886 C C . LEU A 1 111 ? 9.260 6.450 3.043 1.00 84.38 111 LEU A C 1
ATOM 888 O O . LEU A 1 111 ? 10.479 6.424 2.910 1.00 84.38 111 LEU A O 1
ATOM 892 N N . ASP A 1 112 ? 8.428 5.719 2.317 1.00 79.56 112 ASP A N 1
ATOM 893 C CA . ASP A 1 112 ? 8.857 4.765 1.304 1.00 79.56 112 ASP A CA 1
ATOM 894 C C . ASP A 1 112 ? 9.664 5.466 0.200 1.00 79.56 112 ASP A C 1
ATOM 896 O O . ASP A 1 112 ? 10.871 5.251 0.076 1.00 79.56 112 ASP A O 1
ATOM 900 N N . VAL A 1 113 ? 9.065 6.481 -0.432 1.00 74.50 113 VAL A N 1
ATOM 901 C CA . VAL A 1 113 ? 9.683 7.261 -1.518 1.00 74.50 113 VAL A CA 1
ATOM 902 C C . VAL A 1 113 ? 10.958 8.001 -1.086 1.00 74.50 113 VAL A C 1
ATOM 904 O O . VAL A 1 113 ? 11.850 8.240 -1.903 1.00 74.50 113 VAL A O 1
ATOM 907 N N . LYS A 1 114 ? 11.049 8.463 0.171 1.00 72.25 114 LYS A N 1
ATOM 908 C CA . LYS A 1 114 ? 12.185 9.288 0.631 1.00 72.25 114 LYS A CA 1
ATOM 909 C C . LYS A 1 114 ? 13.306 8.507 1.294 1.00 72.25 114 LYS A C 1
ATOM 911 O O . LYS A 1 114 ? 14.445 8.966 1.225 1.00 72.25 114 LYS A O 1
ATOM 916 N N . PHE A 1 115 ? 13.004 7.403 1.967 1.00 67.00 115 PHE A N 1
ATOM 917 C CA . PHE A 1 115 ? 13.970 6.706 2.818 1.00 67.00 115 PHE A CA 1
ATOM 918 C C . PHE A 1 115 ? 14.343 5.318 2.309 1.00 67.00 115 PHE A C 1
ATOM 920 O O . PHE A 1 115 ? 15.354 4.787 2.768 1.00 67.00 115 PHE A O 1
ATOM 927 N N . ILE A 1 116 ? 13.593 4.752 1.359 1.00 66.25 116 ILE A N 1
ATOM 928 C CA . ILE A 1 116 ? 13.880 3.438 0.774 1.00 66.25 116 ILE A CA 1
ATOM 929 C C . ILE A 1 116 ? 14.282 3.515 -0.720 1.00 66.25 116 ILE A C 1
ATOM 931 O O . ILE A 1 116 ? 13.997 2.575 -1.458 1.00 66.25 116 ILE A O 1
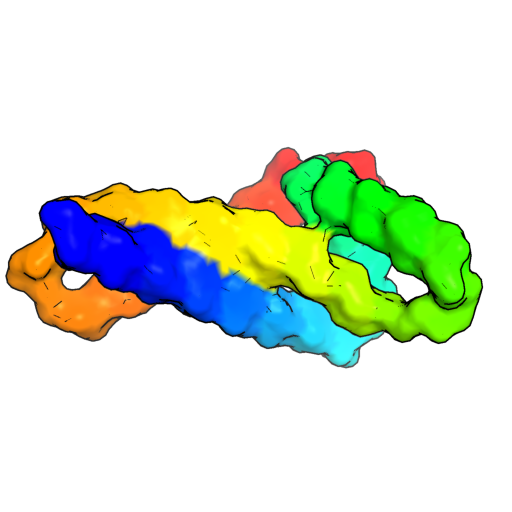ATOM 935 N N . PRO A 1 117 ? 15.001 4.548 -1.223 1.00 56.81 117 PRO A N 1
ATOM 936 C CA . PRO A 1 117 ? 15.505 4.467 -2.584 1.00 56.81 117 PRO A CA 1
ATOM 937 C C . PRO A 1 117 ? 16.708 3.519 -2.632 1.00 56.81 117 PRO A C 1
ATOM 939 O O . PRO A 1 117 ? 17.781 3.824 -2.111 1.00 56.81 117 PRO A O 1
ATOM 942 N N . LEU A 1 118 ? 16.554 2.370 -3.289 1.00 55.34 118 LEU A N 1
ATOM 943 C CA . LEU A 1 118 ? 17.708 1.563 -3.711 1.00 55.34 118 LEU A CA 1
ATOM 944 C C . LEU A 1 118 ? 18.367 2.129 -4.970 1.00 55.34 118 LEU A C 1
ATOM 946 O O . LEU A 1 118 ? 19.566 1.953 -5.174 1.00 55.34 118 LEU A O 1
ATOM 950 N N . PHE A 1 119 ? 17.576 2.798 -5.810 1.00 49.53 119 PHE A N 1
ATOM 951 C CA . PHE A 1 119 ? 17.989 3.296 -7.116 1.00 49.53 119 PHE A CA 1
ATOM 952 C C . PHE A 1 119 ? 17.446 4.710 -7.335 1.00 49.53 119 PHE A C 1
ATOM 954 O O . PHE A 1 119 ? 16.658 4.969 -8.240 1.00 49.53 119 PHE A O 1
ATOM 961 N N . THR A 1 120 ? 17.868 5.662 -6.503 1.00 45.97 120 THR A N 1
ATOM 962 C CA . THR A 1 120 ? 17.901 7.056 -6.958 1.00 45.97 120 THR A CA 1
ATOM 963 C C . THR A 1 120 ? 18.969 7.148 -8.040 1.00 45.97 120 THR A C 1
ATOM 965 O O . THR A 1 120 ? 20.155 7.039 -7.730 1.00 45.97 120 THR A O 1
ATOM 968 N N . THR A 1 121 ? 18.542 7.293 -9.296 1.00 40.28 121 THR A N 1
ATOM 969 C CA . THR A 1 121 ? 19.358 7.920 -10.350 1.00 40.28 121 THR A CA 1
ATOM 970 C C . THR A 1 121 ? 19.989 9.209 -9.853 1.00 40.28 121 THR A C 1
ATOM 972 O O . THR A 1 121 ? 19.245 9.974 -9.191 1.00 40.28 121 THR A O 1
#

Mean predicted aligned error: 6.38 Å

Sequence (121 aa):
MVKRKNNFYKGFFIYLVLSILLNLLFMFLLKKQAEHLASDLLHLIPTSIFNAIVEAISPMFPDILFLLPIGLTDAIIGGFIGLIVGGYLRNKSKGIIYTFLIISFAIFEFLDVKFIPLFTT

Radius of gyration: 15.74 Å; Cα contacts (8 Å, |Δi|>4): 129; chains: 1; bounding box: 36×31×44 Å

Secondary structure (DSSP, 8-state):
-HHHHHHHHHHHHHHHHHHHHHHHHHHHHH---HHHHS-SHHHHHHHHHHHHHHHTT-TT--GGGGHHHHHHHHHHHHHHHHHHHHHHTTTS-HHHHHHHHHHHHHHHHHHHHHH--S---

pLDDT: mean 82.49, std 10.85, range [40.28, 96.19]

Nearest PDB structures (foldseek):
  6s7v-assembly1_A  TM=2.956E-01  e=4.427E+00  Staphylococcus aureus

Foldseek 3Di:
DVLLQVLLQVQLVLLLVVLLVVLVVCCVPVVDQLVVVQQFPLNVVQLVVVVVVVCVVPVPDDSSCSSVSVSNSRSNVRSVVSSVLCVVCVPPDPVVSSVVSVVVSVVVVVCRVPPGRPDDD

Solvent-accessible surface area (backbone atoms only — not comparable to full-atom values): 6470 Å² total; per-residue (Å²): 112,71,70,54,54,54,26,21,52,50,20,18,54,52,29,26,53,50,42,44,52,51,51,53,47,41,34,67,77,67,67,47,57,48,67,72,72,30,51,29,69,83,24,27,58,54,33,52,56,50,44,59,59,42,51,76,75,43,83,84,65,66,62,74,60,51,45,51,40,39,18,52,50,45,10,53,53,25,14,54,50,18,38,55,50,46,62,78,48,64,89,56,61,70,65,60,54,53,50,50,53,52,52,52,45,54,52,48,54,52,46,46,73,70,74,38,62,76,70,74,127

=== Feature glossary ===
The record interleaves many kinds of information about one protein. Here is each kind framed as the question it answers.

Q: What does the local fold look like, residue by residue?
A: The Foldseek 3Di string encodes local tertiary geometry as a 20-letter alphabet — one character per residue — derived from the relative positions of nearby Cα atoms. Unlike the amino-acid sequence, 3Di is a direct function of the 3D structure, so two proteins with the same fold have similar 3Di strings even at low sequence identity.

Q: Which residues are in helices, strands, or loops?
A: The SS8 string is DSSP's per-residue secondary-structure call. α-helix (H) means an i→i+4 H-bond ladder; β-strand (E) means the residue participates in a β-sheet; 3₁₀ (G) and π (I) are tighter and wider helices; T/S are turns/bends; '-' is loop.

Q: How big and how compact is the whole molecule?
A: Radius of gyration (Rg) is the root-mean-square distance of Cα atoms from their centroid — a single number for overall size and compactness. A globular domain of N residues has Rg ≈ 2.2·N^0.38 Å; an extended or disordered chain has a much larger Rg. The Cα contact count is the number of residue pairs whose Cα atoms are within 8 Å and are more than four positions apart in sequence — a standard proxy for tertiary packing density. The bounding box is the smallest axis-aligned box enclosing all Cα atoms.

Q: Where is each backbone atom in 3D?
A: Structure coordinates are given as an mmCIF _atom_site loop: one row per atom with element, residue name, chain id, sequence number, and x/y/z position in Å. Only the four main-chain atoms per residue are included here; side chains are omitted to keep the record compact.

Q: What is the amino-acid chain?
A: Primary structure: the covalent order of the twenty standard amino acids along the backbone. Two proteins with the same sequence will (almost always) fold to the same structure; two with 30% identity often share a fold but not the details.

Q: What if only a Cα trace is available?
A: Three-state secondary structure (P-SEA) collapses the eight DSSP classes into helix (a), strand (b), and coil (c). P-SEA assigns these from Cα geometry alone — distances and angles — without requiring backbone oxygens, so it works on any Cα trace.

Q: What family and function is it annotated with?
A: Database cross-references. InterPro integrates a dozen domain/family signature databases into unified entries with residue-range hits. GO terms attach function/process/location labels with evidence codes. CATH codes position the fold in a four-level structural taxonomy. Organism is the NCBI-taxonomy species name.

Q: How confident is the AlphaFold model at each residue?
A: pLDDT is the predicted lDDT-Cα score: AlphaFold's confidence that the local environment of each residue (all inter-atom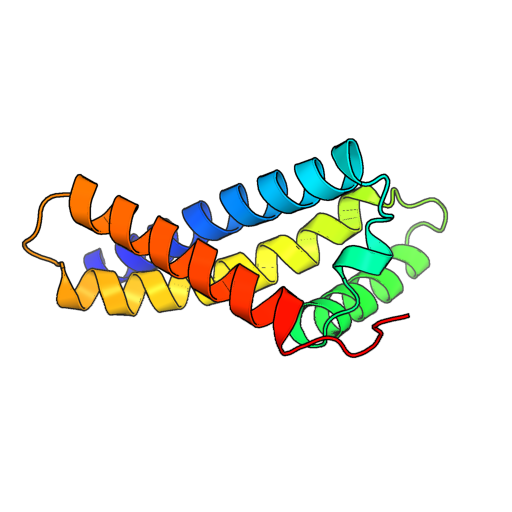ic distances within 15 Å) is correctly placed. It is a per-residue number between 0 and 100, with higher meaning more reliable.

Q: How mobile is each atom in the crystal?
A: B-factor (Debye–Waller factor) reflects atomic displacement in the crystal lattice. It is an experimental observable (units Å²), not a prediction; low values mean the atom is pinned down, high values mean it moves or is heterogeneous across the crystal.

Q: Which residues are buried vs exposed?
A: SASA measures how much of the protein is reachable by solvent. It is computed by rolling a water-sized probe over the atomic surface and summing the exposed area (Å²). Per-residue SASA distinguishes core (buried, low SASA) from surface (exposed, high SASA) residues; total SASA is a whole-molecule size measure.

Q: What do the diagnostic plots show?
A: Plot images: a contact map (which residues are close in 3D, as an N×N binary image), a Ramachandran scatter (backbone torsion angles, revealing secondary-structure composition at a glance), and — for AlphaFold structures — a PAE heatmap (pairwise prediction confidence).

Q: What known structures does this most resemble?
A: The Foldseek neighbor list gives the closest experimentally determined structures in the PDB, ranked by structural alignment. TM-score near 1 means near-identical fold; near 0.3 means only rough topology match. This is how one finds what a novel AlphaFold prediction most resembles in the solved-structure universe.

Q: Are the domains correctly placed relative to each other?
A: Predicted aligned error is AlphaFold's pairwise confidence. Unlike pLDDT (per-residue), PAE is per-residue-pair and captures whether two parts of the structure are correctly placed relative to each other. Units are ångströms of expected positional error.

Q: What do the rendered images show?
A: Structure images are PyMOL renders from six orthogonal camera directions. Cartoon representation draws helices as coils and strands as arrows; sticks shows the backbone as bonds; surface shows the solvent-excluded envelope. Rainbow coloring maps sequence position to hue (blue→red, N→C); chain coloring assigns a distinct color per polypeptide.

Q: What are the backbone torsion angles?
A: φ (phi) and ψ (psi) are the two rotatable backbone dihedrals per residue: φ is the C(i-1)–N–Cα–C torsion, ψ is the N–Cα–C–N(i+1) torsion, both in degrees on (−180°, 180°]. α-helical residues cluster near (−60°, −45°); β-strand residues near (−120°, +130°). A Ramachandran plot is simply a scatter of (φ, ψ) for every residue.